Protein AF-X1CLN4-F1 (afdb_monomer)

Radius of gyration: 17.05 Å; Cα contacts (8 Å, |Δi|>4): 45; chains: 1; bounding box: 40×34×38 Å

Foldseek 3Di:
DCVLPVQADPPLFDWDWDDDDPDIDIDGRVVVNVVRSVVSVHDDDDDPVDDDDDDDPDDDDPVNPDDDPPD

Structure (mmCIF, N/CA/C/O backbone):
data_AF-X1CLN4-F1
#
_entry.id   AF-X1CLN4-F1
#
loop_
_atom_site.group_PDB
_atom_site.id
_atom_site.type_symbol
_atom_site.label_atom_id
_atom_site.label_alt_id
_atom_site.label_comp_id
_atom_site.label_asym_id
_atom_site.label_entity_id
_atom_site.label_seq_id
_atom_site.pdbx_PDB_ins_code
_atom_site.Cartn_x
_atom_site.Cartn_y
_atom_site.Cartn_z
_atom_site.occupancy
_atom_site.B_iso_or_equiv
_atom_site.auth_seq_id
_atom_site.auth_comp_id
_atom_site.auth_asym_id
_atom_site.auth_atom_id
_atom_site.pdbx_PDB_model_num
ATOM 1 N N . LYS A 1 1 ? -12.878 9.716 -7.536 1.00 61.34 1 LYS A N 1
ATOM 2 C CA . LYS A 1 1 ? -12.356 8.443 -6.982 1.00 61.34 1 LYS A CA 1
ATOM 3 C C . LYS A 1 1 ? -11.409 8.791 -5.832 1.00 61.34 1 LYS A C 1
ATOM 5 O O . LYS A 1 1 ? -10.258 9.071 -6.105 1.00 61.34 1 LYS A O 1
ATOM 10 N N . THR A 1 2 ? -11.907 8.869 -4.596 1.00 82.81 2 THR A N 1
ATOM 11 C CA . THR A 1 2 ? -11.113 9.203 -3.383 1.00 82.81 2 THR A CA 1
ATOM 12 C C . THR A 1 2 ? -11.662 8.546 -2.110 1.00 82.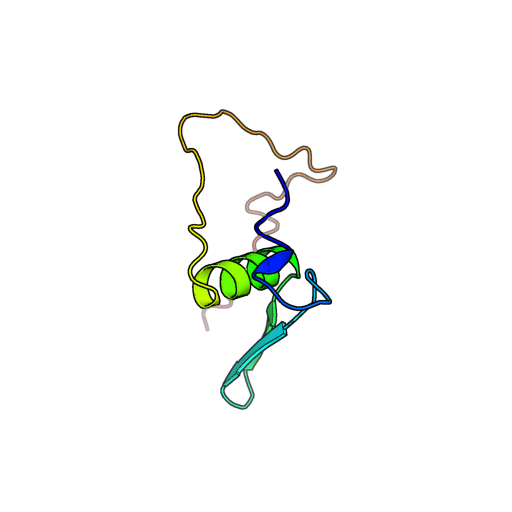81 2 THR A C 1
ATOM 14 O O . THR A 1 2 ? -11.047 8.650 -1.060 1.00 82.81 2 THR A O 1
ATOM 17 N N . LYS A 1 3 ? -12.779 7.807 -2.202 1.00 88.00 3 LYS A N 1
ATOM 18 C CA . LYS A 1 3 ? -13.495 7.205 -1.061 1.00 88.00 3 LYS A CA 1
ATOM 19 C C . LYS A 1 3 ? -12.652 6.249 -0.205 1.00 88.00 3 LYS A C 1
ATOM 21 O O . LYS A 1 3 ? -13.052 5.918 0.900 1.00 88.00 3 LYS A O 1
ATOM 26 N N . VAL A 1 4 ? -11.517 5.770 -0.718 1.00 90.44 4 VAL A N 1
ATOM 27 C CA . VAL A 1 4 ? -10.572 4.948 0.054 1.00 90.44 4 VAL A CA 1
ATOM 28 C C . VAL A 1 4 ? -9.944 5.741 1.204 1.00 90.44 4 VAL A C 1
ATOM 30 O O . VAL A 1 4 ? -9.808 5.210 2.298 1.00 90.44 4 VAL A O 1
ATOM 33 N N . PHE A 1 5 ? -9.656 7.028 0.993 1.00 91.12 5 PHE A N 1
ATOM 34 C CA . PHE A 1 5 ? -9.027 7.896 1.992 1.00 91.12 5 PHE A CA 1
ATOM 35 C C . PHE A 1 5 ? -9.972 8.274 3.137 1.00 91.12 5 PHE A C 1
ATOM 37 O O . PHE A 1 5 ? -9.515 8.600 4.221 1.00 91.12 5 PHE A O 1
ATOM 44 N N . GLU A 1 6 ? -11.284 8.176 2.919 1.00 91.75 6 GLU A N 1
ATOM 45 C CA . GLU A 1 6 ? -12.307 8.363 3.958 1.00 91.75 6 GLU A CA 1
ATOM 46 C C . GLU A 1 6 ? -12.448 7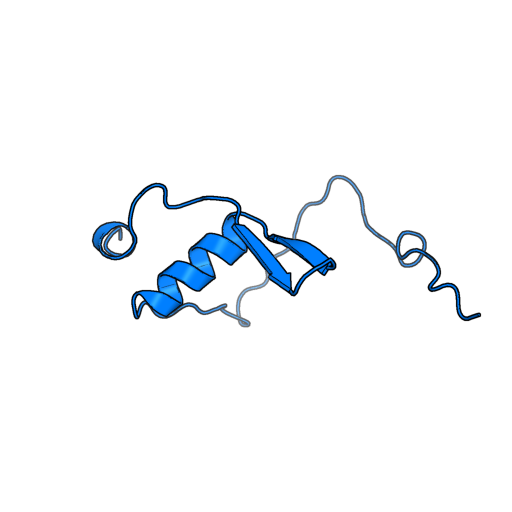.130 4.869 1.00 91.75 6 GLU A C 1
ATOM 48 O O . GLU A 1 6 ? -13.036 7.217 5.942 1.00 91.75 6 GLU A O 1
ATOM 53 N N . LYS A 1 7 ? -11.947 5.967 4.428 1.00 88.75 7 LYS A N 1
ATOM 54 C CA . LYS A 1 7 ? -12.048 4.686 5.146 1.00 88.75 7 LYS A CA 1
ATOM 55 C C . LYS A 1 7 ? -10.768 4.294 5.881 1.00 88.75 7 LYS A C 1
ATOM 57 O O . LYS A 1 7 ? -10.791 3.342 6.653 1.00 88.75 7 LYS A O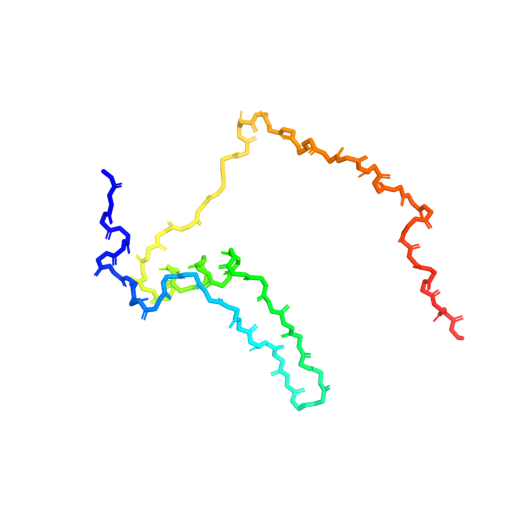 1
ATOM 62 N N . VAL A 1 8 ? -9.659 4.975 5.605 1.00 91.69 8 VAL A N 1
ATOM 63 C CA . VAL A 1 8 ? -8.341 4.677 6.169 1.00 91.69 8 VAL A CA 1
ATOM 64 C C . VAL A 1 8 ? -7.826 5.926 6.865 1.00 91.69 8 VAL A C 1
ATOM 66 O O . VAL A 1 8 ? -7.746 6.978 6.236 1.00 91.69 8 VAL A O 1
ATOM 69 N N . ASP A 1 9 ? -7.453 5.803 8.139 1.00 89.00 9 ASP A N 1
ATOM 70 C CA . ASP A 1 9 ? -7.008 6.956 8.925 1.00 89.00 9 ASP A CA 1
ATOM 71 C C . ASP A 1 9 ? -5.698 7.557 8.399 1.00 89.00 9 ASP A C 1
ATOM 73 O O . ASP A 1 9 ? -4.795 6.853 7.928 1.00 89.00 9 ASP A O 1
ATOM 77 N N . GLU A 1 10 ? -5.553 8.867 8.554 1.00 91.38 10 GLU A N 1
ATOM 78 C CA . GLU A 1 10 ? -4.292 9.555 8.302 1.00 91.38 10 GLU A CA 1
ATOM 79 C C . GLU A 1 10 ? -3.235 9.220 9.379 1.00 91.38 10 GLU A C 1
ATOM 81 O O . GLU A 1 10 ? -3.587 8.985 10.538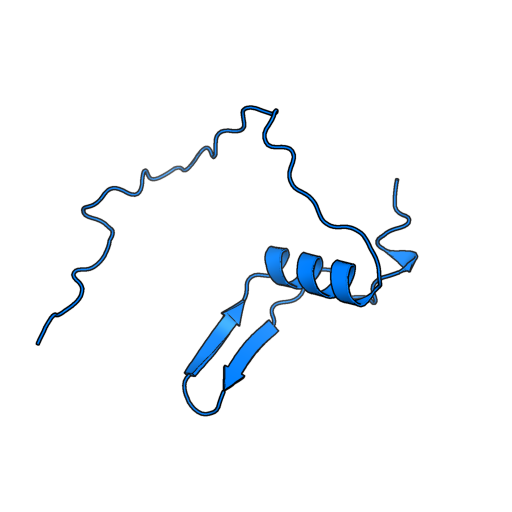 1.00 91.38 10 GLU A O 1
ATOM 86 N N . PRO A 1 11 ? -1.932 9.218 9.037 1.00 91.44 11 PRO A N 1
ATOM 87 C CA . PRO A 1 11 ? -1.376 9.355 7.689 1.00 91.44 11 PRO A CA 1
ATOM 88 C C . PRO A 1 11 ? -1.594 8.080 6.860 1.00 91.44 11 PRO A C 1
ATOM 90 O O . PRO A 1 11 ? -1.361 6.972 7.346 1.00 91.44 11 PRO A O 1
ATOM 93 N N . TRP A 1 12 ? -2.019 8.221 5.599 1.00 90.25 12 TRP A N 1
ATOM 94 C CA . TRP A 1 12 ? -2.334 7.067 4.741 1.00 90.25 12 TRP A CA 1
ATOM 95 C C . TRP A 1 12 ? -1.104 6.209 4.433 1.00 90.25 12 TRP A C 1
ATOM 97 O O . TRP A 1 12 ? -1.170 4.985 4.514 1.00 90.25 12 TRP A O 1
ATOM 107 N N . PHE A 1 13 ? 0.025 6.857 4.157 1.00 92.81 13 PHE A N 1
ATOM 108 C CA . PHE A 1 13 ? 1.299 6.206 3.872 1.00 92.81 13 PHE A CA 1
ATOM 109 C C . PHE A 1 13 ? 2.196 6.329 5.095 1.00 92.81 13 PHE A C 1
ATOM 111 O O . PHE A 1 13 ? 2.552 7.427 5.522 1.00 92.81 13 PHE A O 1
ATOM 118 N N . SER A 1 14 ? 2.496 5.195 5.712 1.00 88.44 14 SER A N 1
ATOM 119 C CA . SER A 1 14 ? 3.405 5.121 6.849 1.00 88.44 14 SER A CA 1
ATOM 120 C C . SER A 1 14 ? 4.137 3.789 6.840 1.00 88.44 14 SER A C 1
ATOM 122 O O . SER A 1 14 ? 3.590 2.769 6.432 1.00 88.44 14 SER A O 1
ATOM 124 N N . PHE A 1 15 ? 5.397 3.807 7.266 1.00 87.94 15 PHE A N 1
ATOM 125 C CA . PHE A 1 15 ? 6.175 2.589 7.453 1.00 87.94 15 PHE A CA 1
ATOM 126 C C . PHE A 1 15 ? 5.701 1.875 8.716 1.00 87.94 15 PHE A C 1
ATOM 128 O O . PHE A 1 15 ? 5.481 2.513 9.749 1.00 87.94 15 PHE A O 1
ATOM 135 N N . PHE A 1 16 ? 5.602 0.550 8.657 1.00 83.31 16 PHE A N 1
ATOM 136 C CA . PHE A 1 16 ? 5.283 -0.264 9.827 1.00 83.31 16 PHE A CA 1
ATOM 137 C C . PHE A 1 16 ? 6.347 -1.321 10.035 1.00 83.31 16 PHE A C 1
ATOM 139 O O . PHE A 1 16 ? 6.922 -1.848 9.086 1.00 83.31 16 PHE A O 1
ATOM 146 N N . THR A 1 17 ? 6.584 -1.654 11.294 1.00 84.44 17 THR A N 1
ATOM 147 C CA . THR A 1 17 ? 7.412 -2.793 11.648 1.00 84.44 17 THR A CA 1
ATOM 148 C C . THR A 1 17 ? 6.550 -4.045 11.726 1.00 84.44 17 THR A C 1
ATOM 150 O O . THR A 1 17 ? 5.509 -4.066 12.382 1.00 84.44 17 THR A O 1
ATOM 153 N N . VAL A 1 18 ? 6.988 -5.104 11.056 1.00 78.69 18 VAL A N 1
ATOM 154 C CA . VAL A 1 18 ? 6.362 -6.428 11.111 1.00 78.69 18 VAL A CA 1
ATOM 155 C C . VAL A 1 18 ? 7.395 -7.414 11.614 1.00 78.69 18 VAL A C 1
ATOM 157 O O . VAL A 1 18 ? 8.549 -7.394 11.194 1.00 78.69 18 VAL A O 1
ATOM 160 N N . GLY A 1 19 ? 6.999 -8.263 12.554 1.00 81.31 19 GLY A N 1
ATOM 161 C CA . GLY A 1 19 ? 7.915 -9.240 13.117 1.00 81.31 19 GLY A CA 1
ATOM 162 C C . GLY A 1 19 ? 7.567 -9.669 14.529 1.00 81.31 19 GLY A C 1
ATOM 163 O O . GLY A 1 19 ? 6.667 -9.132 15.174 1.00 81.31 19 GLY A O 1
ATOM 164 N N . TYR A 1 20 ? 8.312 -10.656 15.017 1.00 71.25 20 TYR A N 1
ATOM 165 C CA . TYR A 1 20 ? 8.159 -11.187 16.366 1.00 71.25 20 TYR A CA 1
ATOM 166 C C . TYR A 1 20 ? 9.519 -11.256 17.064 1.00 71.25 20 TYR A C 1
ATOM 168 O O . TYR A 1 20 ? 10.492 -11.809 16.545 1.00 71.25 20 TYR A O 1
ATOM 176 N N . ARG A 1 21 ? 9.577 -10.714 18.286 1.00 78.56 21 ARG A N 1
ATOM 177 C CA . ARG A 1 21 ? 10.783 -10.639 19.127 1.00 78.56 21 ARG A CA 1
ATOM 178 C C . ARG A 1 21 ? 11.956 -9.943 18.429 1.00 78.56 21 ARG A C 1
ATOM 180 O O . ARG A 1 21 ? 11.947 -8.727 18.319 1.00 78.56 21 ARG A O 1
ATOM 187 N N . LYS A 1 22 ? 12.992 -10.696 18.042 1.00 77.38 22 LYS A N 1
ATOM 188 C CA . LYS A 1 22 ? 14.260 -10.159 17.522 1.00 77.38 22 LYS A CA 1
ATOM 189 C C . LYS A 1 22 ? 14.296 -10.040 15.996 1.00 77.38 22 LYS A C 1
ATOM 191 O O . LYS A 1 22 ? 15.218 -9.422 15.484 1.00 77.38 22 LYS A O 1
ATOM 196 N N . ASN A 1 23 ? 13.304 -10.589 15.296 1.00 78.06 23 ASN A N 1
ATOM 197 C CA . ASN A 1 23 ? 13.214 -10.531 13.839 1.00 78.06 23 ASN A CA 1
ATOM 198 C C . ASN A 1 23 ? 12.143 -9.509 13.466 1.00 78.06 23 ASN A C 1
ATOM 200 O O . ASN A 1 23 ? 10.995 -9.880 13.232 1.00 78.06 23 ASN A O 1
ATOM 204 N N . VAL A 1 24 ? 12.507 -8.229 13.535 1.00 84.50 24 VAL A N 1
ATOM 205 C CA . VAL A 1 24 ? 11.641 -7.106 13.167 1.00 84.50 24 VAL A CA 1
ATOM 206 C C . VAL A 1 24 ? 12.132 -6.544 11.842 1.00 84.50 24 VAL A C 1
ATOM 208 O O . VAL A 1 24 ? 13.280 -6.117 11.743 1.00 84.50 24 VAL A O 1
ATOM 211 N N . GLU A 1 25 ? 11.255 -6.529 10.848 1.00 85.12 25 GLU A N 1
ATOM 212 C CA . GLU A 1 25 ? 11.507 -5.952 9.532 1.00 85.12 25 GLU A CA 1
ATOM 213 C C . GLU A 1 25 ? 10.667 -4.688 9.345 1.00 85.12 25 GLU A C 1
ATOM 215 O O . GLU A 1 25 ? 9.568 -4.562 9.891 1.00 85.12 25 GLU A O 1
ATOM 220 N N . ILE A 1 26 ? 11.196 -3.729 8.584 1.00 85.69 26 ILE A N 1
ATOM 221 C CA . ILE A 1 26 ? 10.454 -2.531 8.188 1.00 85.69 26 ILE A CA 1
ATOM 222 C C . ILE A 1 26 ? 9.746 -2.847 6.879 1.00 85.69 26 ILE A C 1
ATOM 224 O O . ILE A 1 26 ? 10.389 -3.153 5.877 1.00 85.69 26 ILE A O 1
ATOM 228 N N . MET A 1 27 ? 8.425 -2.736 6.883 1.00 88.88 27 MET A N 1
ATOM 229 C CA . MET A 1 27 ? 7.622 -2.839 5.678 1.00 88.88 27 MET A CA 1
ATOM 230 C C . MET A 1 27 ? 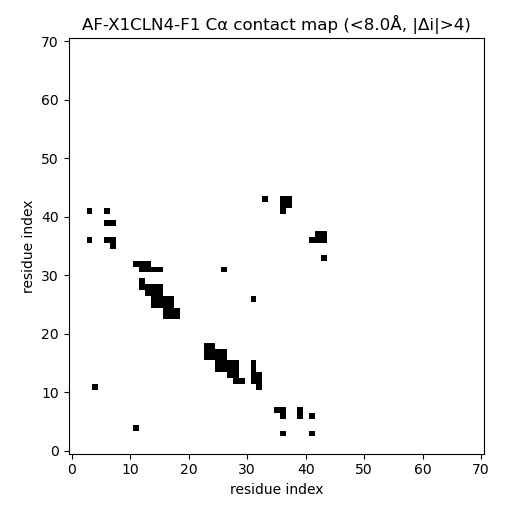7.461 -1.468 5.028 1.00 88.88 27 MET A C 1
ATOM 232 O O . MET A 1 27 ? 7.241 -0.466 5.715 1.00 88.88 27 MET A O 1
ATOM 236 N N . GLY A 1 28 ? 7.572 -1.443 3.699 1.00 90.31 28 GLY A N 1
ATOM 237 C CA . GLY A 1 28 ? 7.372 -0.246 2.886 1.00 90.31 28 GLY A CA 1
ATOM 238 C C . GLY A 1 28 ? 5.967 0.338 3.032 1.00 90.31 28 GLY A C 1
ATOM 239 O O . GLY A 1 28 ? 5.012 -0.379 3.337 1.00 90.31 28 GLY A O 1
ATOM 240 N N . GLU A 1 29 ? 5.860 1.650 2.810 1.00 94.00 29 GLU A N 1
ATOM 241 C CA . GLU A 1 29 ? 4.626 2.435 2.955 1.00 94.00 29 GLU A CA 1
ATOM 242 C C . GLU A 1 29 ? 3.488 1.995 2.014 1.00 94.00 29 GLU A C 1
ATOM 244 O O . GLU A 1 29 ? 2.309 2.158 2.333 1.00 94.00 29 GLU A O 1
ATOM 249 N N . ASP A 1 30 ? 3.835 1.406 0.872 1.00 92.38 30 ASP A N 1
ATOM 250 C CA . ASP A 1 30 ? 2.916 0.917 -0.150 1.00 92.38 30 ASP A CA 1
ATOM 251 C C . ASP A 1 30 ? 2.184 -0.354 0.303 1.00 92.38 30 ASP A C 1
ATOM 253 O O . ASP A 1 30 ? 0.951 -0.395 0.325 1.00 92.38 30 ASP A O 1
ATOM 257 N N . ILE A 1 31 ? 2.924 -1.373 0.750 1.00 91.50 31 ILE A N 1
ATOM 258 C CA . ILE A 1 31 ? 2.338 -2.604 1.300 1.00 91.50 31 ILE A CA 1
ATOM 259 C C . ILE A 1 31 ? 1.569 -2.277 2.586 1.00 91.50 31 ILE A C 1
ATOM 261 O O . ILE A 1 31 ? 0.479 -2.797 2.827 1.00 91.50 31 ILE A O 1
ATOM 265 N N . ALA A 1 32 ? 2.119 -1.374 3.393 1.00 91.44 32 ALA A N 1
ATOM 266 C CA . ALA A 1 32 ? 1.512 -0.848 4.604 1.00 91.44 32 ALA A CA 1
ATOM 267 C C . ALA A 1 32 ? 0.110 -0.276 4.345 1.00 91.44 32 ALA A C 1
ATOM 269 O O . ALA A 1 32 ? -0.860 -0.655 5.013 1.00 91.44 32 ALA A O 1
ATOM 270 N N . PHE A 1 33 ? -0.015 0.592 3.343 1.00 93.38 33 PHE A N 1
ATOM 271 C CA . PHE A 1 33 ? -1.293 1.161 2.940 1.00 93.38 33 PHE A CA 1
ATOM 272 C C . PHE A 1 33 ? -2.274 0.085 2.449 1.00 93.38 33 PHE A C 1
ATOM 274 O O . PHE A 1 33 ? -3.434 0.079 2.869 1.00 93.38 33 PHE A O 1
ATOM 281 N N . CYS A 1 34 ? -1.811 -0.874 1.638 1.00 94.12 34 CYS A N 1
ATOM 282 C CA . CYS A 1 34 ? -2.631 -1.997 1.170 1.00 94.12 34 CYS A CA 1
ATOM 283 C C . CYS A 1 34 ? -3.188 -2.845 2.326 1.00 94.12 34 CYS A 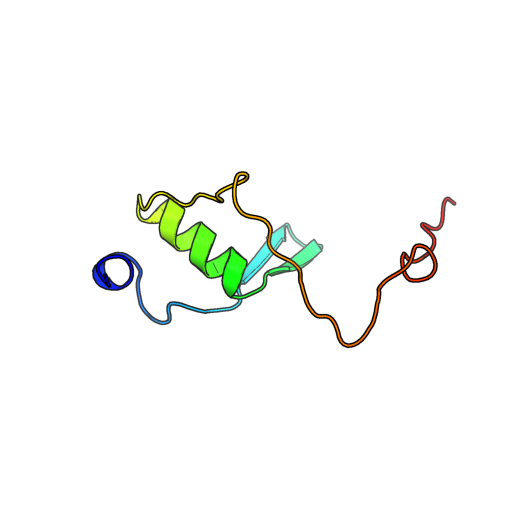C 1
ATOM 285 O O . CYS A 1 34 ? -4.379 -3.159 2.332 1.00 94.12 34 CYS A O 1
ATOM 287 N N . LEU A 1 35 ? -2.374 -3.174 3.338 1.00 91.88 3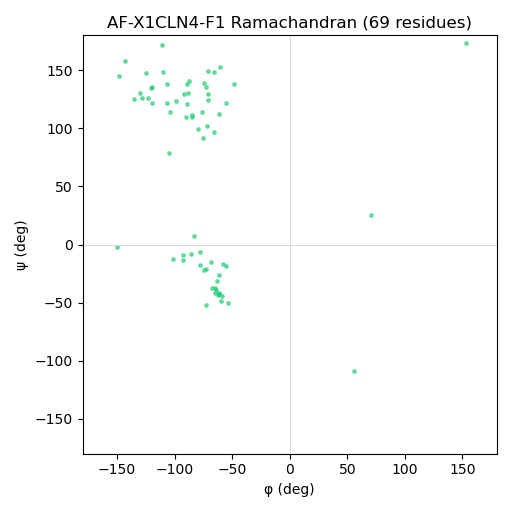5 LEU A N 1
ATOM 288 C CA . LEU A 1 35 ? -2.843 -3.911 4.520 1.00 91.88 35 LEU A CA 1
ATOM 289 C C . LEU A 1 35 ? -3.920 -3.139 5.290 1.00 91.88 35 LEU A C 1
ATOM 291 O O . LEU A 1 35 ? -4.918 -3.726 5.708 1.00 91.88 35 LEU A O 1
ATOM 295 N N . ARG A 1 36 ? -3.749 -1.823 5.455 1.00 92.62 36 ARG A N 1
ATOM 296 C CA . ARG A 1 36 ? -4.740 -0.977 6.138 1.00 92.62 36 ARG A CA 1
ATOM 297 C C . ARG A 1 36 ? -6.039 -0.858 5.352 1.00 92.62 36 ARG A C 1
ATOM 299 O O . ARG A 1 36 ? -7.107 -0.894 5.954 1.00 92.62 36 ARG A O 1
ATOM 306 N N . CYS A 1 37 ? -5.959 -0.790 4.026 1.00 94.25 37 CYS A N 1
ATOM 307 C CA . CYS A 1 37 ? -7.133 -0.846 3.159 1.00 94.25 37 CYS A CA 1
ATOM 308 C C . CYS A 1 37 ? -7.902 -2.158 3.363 1.00 94.25 37 CYS A C 1
ATOM 310 O O . CYS A 1 37 ? -9.106 -2.121 3.613 1.00 94.25 37 CYS A O 1
ATOM 312 N N . MET A 1 38 ? -7.206 -3.299 3.355 1.00 93.75 38 MET A N 1
ATOM 313 C CA . MET A 1 38 ? -7.830 -4.602 3.610 1.00 93.75 38 MET A CA 1
ATOM 314 C C . MET A 1 38 ? -8.455 -4.678 5.011 1.00 93.75 38 MET A C 1
ATOM 316 O O . MET A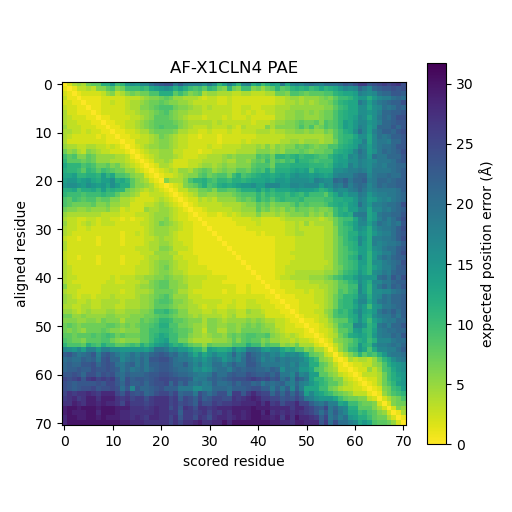 1 38 ? -9.590 -5.130 5.150 1.00 93.75 38 MET A O 1
ATOM 320 N N . ALA A 1 39 ? -7.771 -4.168 6.041 1.00 92.75 39 ALA A N 1
ATOM 321 C CA . ALA A 1 39 ? -8.303 -4.105 7.406 1.00 92.75 39 ALA A CA 1
ATOM 322 C C . ALA A 1 39 ? -9.554 -3.209 7.526 1.00 92.75 39 ALA A C 1
ATOM 324 O O . ALA A 1 39 ? -10.446 -3.501 8.319 1.00 92.75 39 ALA A O 1
ATOM 325 N N . ALA A 1 40 ? -9.652 -2.159 6.707 1.00 93.75 40 ALA A N 1
ATOM 326 C CA . ALA A 1 40 ? -10.818 -1.279 6.606 1.00 93.75 40 ALA A CA 1
ATOM 327 C C . ALA A 1 40 ? -11.934 -1.822 5.682 1.00 93.75 40 ALA A C 1
ATOM 329 O O . ALA A 1 40 ? -12.895 -1.110 5.374 1.00 93.75 40 ALA A O 1
ATOM 330 N N . GLY A 1 41 ? -11.817 -3.067 5.203 1.00 94.12 41 GLY A N 1
ATOM 331 C CA . GLY A 1 41 ? -12.797 -3.692 4.310 1.00 94.12 41 GLY A CA 1
ATOM 332 C C . GLY A 1 41 ? -12.811 -3.102 2.896 1.00 94.12 41 GLY A C 1
ATOM 333 O O . GLY A 1 41 ? -13.845 -3.118 2.224 1.00 94.12 41 GLY A O 1
ATOM 334 N N . VAL A 1 42 ? -11.692 -2.525 2.453 1.00 94.44 42 VAL A N 1
ATOM 335 C CA . VAL A 1 42 ? -11.481 -2.094 1.068 1.00 94.44 42 VAL A CA 1
ATOM 336 C C . VAL A 1 42 ? -10.820 -3.230 0.299 1.00 94.44 42 VAL A C 1
ATOM 338 O O . VAL A 1 42 ? -9.808 -3.773 0.732 1.00 94.44 42 VAL A O 1
ATOM 341 N N . ASP A 1 43 ? -11.392 -3.566 -0.854 1.00 94.38 43 ASP A N 1
ATOM 342 C CA . ASP A 1 43 ? -10.841 -4.586 -1.739 1.00 94.38 43 ASP A CA 1
ATOM 343 C C . ASP A 1 43 ? -9.554 -4.092 -2.417 1.00 94.38 43 ASP A C 1
ATOM 345 O O . ASP A 1 43 ? -9.519 -2.996 -2.990 1.00 94.38 43 ASP A O 1
ATOM 349 N N . VAL A 1 44 ? -8.500 -4.903 -2.334 1.00 94.31 44 VAL A N 1
ATOM 350 C CA . VAL A 1 44 ? -7.176 -4.629 -2.900 1.00 94.31 44 VAL A CA 1
ATOM 351 C C . VAL A 1 44 ? -6.865 -5.730 -3.900 1.00 94.31 44 VAL A C 1
ATOM 353 O O . VAL A 1 44 ? -6.823 -6.906 -3.549 1.00 94.31 44 VAL A O 1
ATOM 356 N N . TRP A 1 45 ? -6.625 -5.347 -5.149 1.00 93.69 45 TRP A N 1
ATOM 357 C CA . TRP A 1 45 ? -6.451 -6.280 -6.256 1.00 93.69 45 TRP A CA 1
ATOM 358 C C . TRP A 1 45 ? -5.383 -5.780 -7.231 1.00 93.69 45 TRP A C 1
ATOM 360 O O . TRP A 1 45 ? -5.084 -4.586 -7.299 1.00 93.69 45 TRP A O 1
ATOM 370 N N . ALA A 1 46 ? -4.816 -6.713 -7.992 1.00 90.12 46 ALA A N 1
ATOM 371 C CA . ALA A 1 46 ? -3.904 -6.444 -9.095 1.00 90.12 46 ALA A CA 1
ATOM 372 C C . ALA A 1 46 ? -4.513 -7.008 -10.382 1.00 90.12 46 ALA A C 1
ATOM 374 O O . ALA A 1 46 ? -5.022 -8.128 -10.372 1.00 90.12 46 ALA A O 1
ATOM 375 N N . ASP A 1 47 ? -4.471 -6.239 -11.471 1.00 90.56 47 ASP A N 1
ATOM 376 C CA . ASP A 1 47 ? -4.927 -6.685 -12.788 1.00 90.56 47 ASP A CA 1
ATOM 377 C C . ASP A 1 47 ? -3.806 -7.449 -13.509 1.00 90.56 47 ASP A C 1
ATOM 379 O O . ASP A 1 47 ? -2.826 -6.822 -13.919 1.00 90.56 47 ASP A O 1
ATOM 383 N N . PRO A 1 48 ? -3.907 -8.775 -13.701 1.00 87.62 48 PRO A N 1
ATOM 384 C CA . PRO A 1 48 ? -2.888 -9.524 -14.426 1.00 87.62 48 PRO A CA 1
ATOM 385 C C . PRO A 1 48 ? -3.003 -9.365 -15.951 1.00 87.62 48 PRO A C 1
ATOM 387 O O . PRO A 1 48 ? -2.159 -9.892 -16.669 1.00 87.62 48 PRO A O 1
ATOM 390 N N . THR A 1 49 ? -4.045 -8.696 -16.465 1.00 93.31 49 THR A N 1
ATOM 391 C CA . THR A 1 49 ? -4.257 -8.512 -17.913 1.00 93.31 49 THR A CA 1
ATOM 392 C C . THR A 1 49 ? -3.512 -7.306 -18.483 1.00 93.31 49 THR A C 1
ATOM 394 O O . THR A 1 49 ? -3.477 -7.121 -19.699 1.00 93.31 49 THR A O 1
ATOM 397 N N . MET A 1 50 ? -2.913 -6.488 -17.615 1.00 85.56 50 MET A N 1
ATOM 398 C CA . MET A 1 50 ? -2.188 -5.284 -17.994 1.00 85.56 50 MET A CA 1
ATOM 399 C C . MET A 1 50 ? -0.679 -5.539 -18.029 1.00 85.56 50 MET A C 1
ATOM 401 O O . MET A 1 50 ? -0.076 -5.897 -17.018 1.00 85.56 50 MET A O 1
ATOM 405 N N . ASP A 1 51 ? -0.053 -5.277 -19.177 1.00 87.06 51 ASP A N 1
ATOM 406 C CA . ASP A 1 51 ? 1.404 -5.309 -19.303 1.00 87.06 51 ASP A CA 1
ATOM 407 C C . ASP A 1 51 ? 2.020 -4.049 -18.676 1.00 87.06 51 ASP A C 1
ATOM 409 O O . ASP A 1 51 ? 1.825 -2.928 -19.153 1.00 87.06 51 ASP A O 1
ATOM 413 N N . ILE A 1 52 ? 2.780 -4.229 -17.592 1.00 81.69 52 ILE A N 1
ATOM 414 C CA . ILE A 1 52 ? 3.444 -3.146 -16.854 1.00 81.69 52 ILE A CA 1
ATOM 415 C C . ILE A 1 52 ? 4.927 -3.492 -16.685 1.00 81.69 52 ILE A C 1
ATOM 417 O O . ILE A 1 52 ? 5.280 -4.545 -16.160 1.00 81.69 52 ILE A O 1
ATOM 421 N N . GLY A 1 53 ? 5.813 -2.583 -17.103 1.00 76.75 53 GLY A N 1
ATOM 422 C CA . GLY A 1 53 ? 7.259 -2.692 -16.901 1.00 76.75 53 GLY A CA 1
ATOM 423 C C . GLY A 1 53 ? 7.759 -1.728 -15.825 1.00 76.75 53 GLY A C 1
ATOM 424 O O . GLY A 1 53 ? 7.369 -0.563 -15.801 1.00 76.75 53 GLY A O 1
ATOM 425 N N . HIS A 1 54 ? 8.658 -2.182 -14.951 1.00 78.50 54 HIS A N 1
ATOM 426 C CA . HIS A 1 54 ? 9.338 -1.304 -13.998 1.00 78.50 54 HIS A CA 1
ATOM 427 C C . HIS A 1 54 ? 10.629 -0.769 -14.630 1.00 78.50 54 HIS A C 1
ATOM 429 O O . HIS A 1 54 ? 11.597 -1.513 -14.799 1.00 78.50 54 HIS A O 1
ATOM 435 N N . VAL A 1 55 ? 10.668 0.525 -14.958 1.00 79.25 55 VAL A N 1
ATOM 436 C CA . VAL A 1 55 ? 11.888 1.180 -15.456 1.00 79.25 55 VAL A CA 1
ATOM 437 C C . VAL A 1 55 ? 12.835 1.403 -14.280 1.00 79.25 55 VAL A C 1
ATOM 439 O O . VAL A 1 55 ? 12.751 2.402 -13.572 1.00 79.25 55 VAL A O 1
ATOM 442 N N . LYS A 1 56 ? 13.724 0.439 -14.033 1.00 63.91 56 LYS A N 1
ATOM 443 C CA . LYS A 1 56 ? 14.804 0.592 -13.053 1.00 63.91 56 LYS A CA 1
ATOM 444 C C . LYS A 1 56 ? 16.011 1.234 -13.730 1.00 63.91 56 LYS A C 1
ATOM 446 O O . LYS A 1 56 ? 16.368 0.853 -14.839 1.00 63.91 56 LYS A O 1
ATOM 451 N N . GLY A 1 57 ? 16.695 2.142 -13.033 1.00 66.19 57 GLY A N 1
ATOM 452 C CA . GLY A 1 57 ? 18.023 2.614 -13.454 1.00 66.19 57 GLY A CA 1
ATOM 453 C C . GLY A 1 57 ? 19.112 1.536 -13.341 1.00 66.19 57 GLY A C 1
ATOM 454 O O . GLY A 1 57 ? 20.181 1.675 -13.926 1.00 66.19 57 GLY A O 1
ATOM 455 N N . TYR A 1 58 ? 18.832 0.453 -12.609 1.00 62.44 58 TYR A N 1
ATOM 456 C CA . TYR A 1 58 ? 19.727 -0.679 -12.400 1.00 62.44 58 TYR A CA 1
ATOM 457 C C . TYR A 1 58 ? 18.957 -1.994 -12.558 1.00 62.44 58 TYR A C 1
ATOM 459 O O . TYR A 1 58 ? 17.932 -2.214 -11.905 1.00 62.44 58 TYR A O 1
ATOM 467 N N . ILE A 1 59 ? 19.433 -2.869 -13.442 1.00 62.53 59 ILE A N 1
ATOM 468 C CA . ILE A 1 59 ? 18.851 -4.197 -13.645 1.00 62.53 59 ILE A CA 1
ATOM 469 C C . ILE A 1 59 ? 19.457 -5.127 -12.603 1.00 62.53 59 ILE A C 1
ATOM 471 O O . ILE A 1 59 ? 20.635 -5.461 -12.684 1.00 62.53 59 ILE A O 1
ATOM 475 N N . TYR A 1 60 ? 18.637 -5.564 -11.651 1.00 62.91 60 TYR A N 1
ATOM 476 C CA . TYR A 1 60 ? 19.023 -6.618 -10.721 1.00 62.91 60 TYR A CA 1
ATOM 477 C C . TYR A 1 60 ? 19.083 -7.948 -11.469 1.00 62.91 60 TYR A C 1
ATOM 479 O O . TYR A 1 60 ? 18.125 -8.375 -12.116 1.00 62.91 60 TYR A O 1
ATOM 487 N N . THR A 1 61 ? 20.232 -8.593 -11.386 1.00 64.69 61 THR A N 1
ATOM 488 C CA . THR A 1 61 ? 20.542 -9.878 -11.997 1.00 64.69 61 THR A CA 1
ATOM 489 C C . THR A 1 61 ? 20.699 -10.947 -10.921 1.00 64.69 61 THR A C 1
ATOM 491 O O . THR A 1 61 ? 20.798 -10.656 -9.732 1.00 64.69 61 THR A O 1
ATOM 494 N N . LYS A 1 62 ? 20.823 -12.215 -11.332 1.00 62.38 62 LYS A N 1
ATOM 495 C CA . LYS A 1 62 ? 21.180 -13.317 -10.418 1.00 62.38 62 LYS A CA 1
ATOM 496 C C . LYS A 1 62 ? 22.484 -13.081 -9.639 1.00 62.38 62 LYS A C 1
ATOM 498 O O . LYS A 1 62 ? 22.701 -13.758 -8.645 1.00 62.38 62 LYS A O 1
ATOM 503 N N . LYS A 1 63 ? 23.349 -12.159 -10.081 1.00 64.88 63 LYS A N 1
ATOM 504 C CA . LYS A 1 63 ? 24.583 -11.790 -9.370 1.00 64.88 63 LYS A CA 1
ATOM 505 C C . LYS A 1 63 ? 24.316 -10.921 -8.137 1.00 64.88 63 LYS A C 1
ATOM 507 O O . LYS A 1 63 ? 25.153 -10.887 -7.246 1.00 64.88 63 LYS A O 1
ATOM 512 N N . ASP A 1 64 ? 23.164 -10.254 -8.104 1.00 68.88 64 ASP A N 1
ATOM 513 C CA . ASP A 1 64 ? 22.742 -9.347 -7.034 1.00 68.88 64 ASP A CA 1
ATOM 514 C C . ASP A 1 64 ? 21.905 -10.066 -5.966 1.00 68.88 64 ASP A C 1
ATOM 516 O O . ASP A 1 64 ? 21.701 -9.549 -4.869 1.00 68.88 64 ASP A O 1
ATOM 520 N N . CYS A 1 65 ? 21.449 -11.288 -6.258 1.00 57.62 65 CYS A N 1
ATOM 521 C CA . CYS A 1 65 ? 20.960 -12.200 -5.235 1.00 57.62 65 CYS A CA 1
ATOM 522 C C . CYS A 1 65 ? 22.167 -12.698 -4.432 1.00 57.62 65 CYS A C 1
ATOM 524 O O . CYS A 1 65 ? 22.927 -13.543 -4.909 1.00 57.62 65 CYS A O 1
ATOM 526 N N . GLY A 1 66 ? 22.360 -12.139 -3.232 1.00 61.50 66 GLY A N 1
ATOM 527 C CA . GLY A 1 66 ? 23.392 -12.573 -2.292 1.00 61.50 66 GLY A CA 1
ATOM 528 C C . GLY A 1 66 ? 23.380 -14.092 -2.127 1.00 61.50 66 GLY A C 1
ATOM 529 O O . GLY A 1 66 ? 22.315 -14.709 -2.073 1.00 61.50 66 GLY A O 1
ATOM 530 N N . LYS A 1 67 ? 24.573 -14.694 -2.096 1.00 51.06 67 LYS A N 1
ATOM 531 C CA . LYS A 1 67 ? 24.727 -16.123 -1.826 1.00 51.06 67 LYS A CA 1
ATOM 532 C C . LYS A 1 67 ? 24.050 -16.424 -0.494 1.00 51.06 67 LYS A C 1
ATOM 534 O O . LYS A 1 67 ? 24.405 -15.830 0.519 1.00 51.06 67 LYS A O 1
ATOM 539 N N . ILE A 1 68 ? 23.077 -17.325 -0.514 1.00 56.69 68 ILE A N 1
ATOM 540 C CA . ILE A 1 68 ? 22.673 -18.026 0.696 1.00 56.69 68 ILE A CA 1
ATOM 541 C C . ILE A 1 68 ? 23.907 -18.810 1.159 1.00 56.69 68 ILE A C 1
ATOM 543 O O . ILE A 1 68 ? 24.394 -19.676 0.435 1.00 56.69 68 ILE A O 1
ATOM 547 N N . ASP A 1 69 ? 24.488 -18.420 2.295 1.00 50.59 69 ASP A N 1
ATOM 548 C CA . ASP A 1 69 ? 25.488 -19.235 2.983 1.00 50.59 69 ASP A CA 1
ATOM 549 C C . ASP A 1 69 ? 24.769 -20.502 3.460 1.00 50.59 69 ASP A C 1
ATOM 551 O O . ASP A 1 69 ? 24.072 -20.505 4.476 1.00 50.59 69 ASP A O 1
ATOM 555 N N . GLU A 1 70 ? 24.880 -21.568 2.673 1.00 46.41 70 GLU A N 1
ATOM 556 C CA . GLU A 1 70 ? 24.584 -22.924 3.120 1.00 46.41 70 GLU A CA 1
ATOM 557 C C . GLU A 1 70 ? 25.806 -23.401 3.912 1.00 46.41 70 GLU A C 1
ATOM 559 O O . GLU A 1 70 ? 26.848 -23.718 3.334 1.00 46.41 70 GLU A O 1
ATOM 564 N N . GLY A 1 71 ? 25.697 -23.327 5.242 1.00 42.59 71 GLY A N 1
ATOM 565 C CA . GLY A 1 71 ? 26.662 -23.911 6.177 1.00 42.59 71 GLY A CA 1
ATOM 566 C C . GLY A 1 71 ? 26.687 -25.433 6.131 1.00 42.59 71 GLY A C 1
ATOM 567 O O . GLY A 1 71 ? 25.642 -26.038 5.800 1.00 42.59 71 GLY A O 1
#

Nearest PDB structures (foldseek):
  2zqm-assembly1_A  TM=4.965E-01  e=1.931E+00  Thermococcus sp. JCM 11816
  1fxk-assembly1_B  TM=5.151E-01  e=5.770E+00  Methanothermobacter thermautotrophicus
  5l6m-assembly2_L-2  TM=3.319E-01  e=5.389E+00  Caulobacter vibrioides CB15
  5k8j-assembly1_A-2  TM=2.912E-01  e=8.699E+00  Caulobacter vibrioides CB15

pLDDT: mean 81.23, std 13.78, range [42.59, 94.44]

Organism: NCBI:txid412755

Mean predicted aligned error: 9.97 Å

Sequence (71 aa):
KTKVFEKVDEPWFSFFTVGYRKNVEIMGEDIAFCLRCMAAGVDVWADPTMDIGHVKGYIYTKKDCGKIDEG

Solvent-accessible surface area (backbone atoms only — not comparable to full-atom values):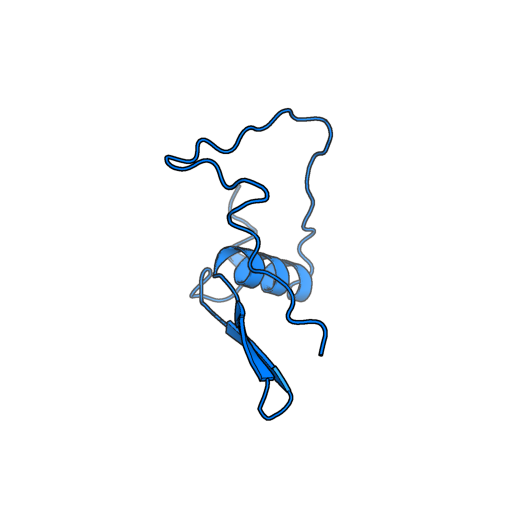 4912 Å² total; per-residue (Å²): 143,62,72,66,64,80,59,39,69,83,71,63,68,44,72,42,78,50,69,61,93,88,55,67,42,80,42,55,34,65,64,40,31,52,52,45,34,48,75,56,74,40,90,82,86,81,72,86,89,61,93,80,81,84,91,60,99,64,85,85,47,84,83,69,55,72,80,77,82,79,126

Secondary structure (DSSP, 8-state):
--TTTTTSPSPSS--EEEEETTEEEEEPHHHHHHHHHHHTT------TTS------SS---TTTS------